Protein AF-A0A7C1I8R1-F1 (afdb_monomer)

Radius of gyration: 15.99 Å; Cα contacts (8 Å, |Δi|>4): 56; chains: 1; bounding box: 46×40×35 Å

Solvent-accessible surface area (backbone atoms only — not comparable to full-atom values): 7154 Å² total; per-residue (Å²): 143,76,69,77,70,74,71,70,69,78,47,71,63,59,55,50,40,50,53,48,47,64,74,45,35,70,62,53,53,51,57,49,49,55,50,52,56,40,43,75,71,72,47,89,55,64,68,57,52,51,51,44,37,73,77,39,46,64,56,42,51,50,54,48,32,64,73,76,33,44,71,62,46,53,52,50,40,58,75,63,65,58,53,71,66,61,52,50,52,52,50,52,51,50,65,76,48,50,90,49,46,66,59,51,51,53,49,55,52,50,54,53,54,53,57,61,59,66,72,76,74,126

pLDDT: mean 86.21, std 16.92, range [40.88, 98.06]

Sequence (122 aa):
MVAEEKERFISKAFLGTLDEFVRDRDAITAEWNEILARYKQGEDVMEDFRAIQIKKPSIFMLIDDIYHKEIELEEKLKVAQVSDEIRSQLQAFKEQFAELADEIDLFVLAEIGLSKTKISGV

Mean predicted aligned error: 6.89 Å

Nearest PDB structures (foldseek):
  5uk8-assembly1_B  TM=2.424E-01  e=5.764E+00  Homo sapiens
  8tgd-assembly1_B  TM=2.408E-01  e=6.465E+00  Homo sapiens
  9gcf-assembly1_B  TM=2.332E-01  e=9.661E+00  Bos taurus
  8v8i-assembly1_B  TM=2.181E-01  e=9.122E+00  Homo sapiens

Secondary structure (DSSP, 8-state):
--STTTTS---HHHHHHHHHHHHTHHHHHHHHHHHHHHHTTT---HHHHHHHHHH-HHHHHHHHHHHH-HHHHHHHHHHTT--HHHHHHHHHHHHHTGGGHHHHHHHHHHHHHHHHHGGG--

Structure (mmCIF, N/CA/C/O backbone):
data_AF-A0A7C1I8R1-F1
#
_entry.id   AF-A0A7C1I8R1-F1
#
loop_
_atom_site.group_PDB
_atom_site.id
_atom_site.type_symbol
_atom_site.label_atom_id
_atom_site.label_alt_id
_atom_site.label_comp_id
_atom_site.label_asym_id
_atom_site.label_entity_id
_atom_site.label_seq_id
_atom_site.pdbx_PDB_ins_code
_atom_site.Cartn_x
_atom_site.Cartn_y
_atom_site.Cartn_z
_atom_site.occupancy
_atom_site.B_iso_or_equiv
_atom_site.auth_seq_id
_atom_site.auth_comp_id
_atom_site.auth_asym_id
_atom_site.auth_atom_id
_atom_site.pdbx_PDB_model_num
ATOM 1 N N . MET A 1 1 ? 33.267 -6.329 -8.666 1.00 43.81 1 MET A N 1
ATOM 2 C CA . MET A 1 1 ? 32.135 -7.265 -8.822 1.00 43.81 1 MET A CA 1
ATOM 3 C C . MET A 1 1 ? 31.242 -7.158 -7.590 1.00 43.81 1 MET A C 1
ATOM 5 O O . MET A 1 1 ? 31.490 -7.899 -6.659 1.00 43.81 1 MET A O 1
ATOM 9 N N . VAL A 1 2 ? 30.313 -6.189 -7.512 1.00 49.84 2 VAL A N 1
ATOM 10 C CA . VAL A 1 2 ? 29.273 -6.160 -6.438 1.00 49.84 2 VAL A CA 1
ATOM 11 C C . VAL A 1 2 ? 27.998 -5.380 -6.841 1.00 49.84 2 VAL A C 1
ATOM 13 O O . VAL A 1 2 ? 26.965 -5.545 -6.210 1.00 49.84 2 VAL A O 1
ATOM 16 N N . ALA A 1 3 ? 28.011 -4.547 -7.893 1.00 45.88 3 ALA A N 1
ATOM 17 C CA . ALA A 1 3 ? 26.798 -3.848 -8.355 1.00 45.88 3 ALA A CA 1
ATOM 18 C C . ALA A 1 3 ? 25.991 -4.649 -9.402 1.00 45.88 3 ALA A C 1
ATOM 20 O O . ALA A 1 3 ? 24.766 -4.643 -9.370 1.00 45.88 3 ALA A O 1
ATOM 21 N N . GLU A 1 4 ? 26.669 -5.401 -10.274 1.00 42.84 4 GLU A N 1
ATOM 22 C CA . GLU A 1 4 ? 26.054 -6.095 -11.423 1.00 42.84 4 GLU A CA 1
ATOM 23 C C . GLU A 1 4 ? 25.248 -7.360 -11.056 1.00 42.84 4 GLU A C 1
ATOM 25 O O . GLU A 1 4 ? 24.499 -7.876 -11.882 1.00 42.84 4 GLU A O 1
ATOM 30 N N . GLU A 1 5 ? 25.360 -7.872 -9.824 1.00 42.06 5 GLU A N 1
ATOM 31 C CA . GLU A 1 5 ? 24.541 -9.006 -9.354 1.00 42.06 5 GLU A CA 1
ATOM 32 C C . GLU A 1 5 ? 23.194 -8.577 -8.754 1.00 42.06 5 GLU A C 1
ATOM 34 O O . GLU A 1 5 ? 22.267 -9.383 -8.736 1.00 42.06 5 GLU A O 1
ATOM 39 N N . LYS A 1 6 ? 23.031 -7.309 -8.342 1.00 44.00 6 LYS A N 1
ATOM 40 C CA . LYS A 1 6 ? 21.729 -6.783 -7.885 1.00 44.00 6 LYS A CA 1
ATOM 41 C C . LYS A 1 6 ? 20.750 -6.521 -9.042 1.00 44.00 6 LYS A C 1
ATOM 43 O O . LYS A 1 6 ? 19.546 -6.486 -8.819 1.00 44.00 6 LYS A O 1
ATOM 48 N N . GLU A 1 7 ? 21.251 -6.364 -10.270 1.00 43.59 7 GLU A N 1
ATOM 49 C CA . GLU A 1 7 ? 20.449 -6.086 -11.476 1.00 43.59 7 GLU A CA 1
ATOM 50 C C . GLU A 1 7 ? 19.743 -7.319 -12.068 1.00 43.59 7 GLU A C 1
ATOM 52 O O . GLU A 1 7 ? 18.857 -7.182 -12.915 1.00 43.59 7 GLU A O 1
ATOM 57 N N . ARG A 1 8 ? 20.088 -8.544 -11.655 1.00 46.19 8 ARG A N 1
ATOM 58 C CA . ARG A 1 8 ? 19.505 -9.758 -12.244 1.00 46.19 8 ARG A CA 1
ATOM 59 C C . ARG A 1 8 ? 18.334 -10.263 -11.406 1.00 46.19 8 ARG A C 1
ATOM 61 O O . ARG A 1 8 ? 18.534 -10.894 -10.378 1.00 46.19 8 ARG A O 1
ATOM 68 N N . PHE A 1 9 ? 17.134 -10.053 -11.948 1.00 51.69 9 PHE A N 1
ATOM 69 C CA . PHE A 1 9 ? 15.808 -10.455 -11.460 1.00 51.69 9 PHE A CA 1
ATOM 70 C C . PHE A 1 9 ? 15.123 -9.487 -10.486 1.00 51.69 9 PHE A C 1
ATOM 72 O O . PHE A 1 9 ? 14.752 -9.851 -9.372 1.00 51.69 9 PHE A O 1
ATOM 79 N N . ILE A 1 10 ? 14.740 -8.307 -10.989 1.00 64.69 10 ILE A N 1
ATOM 80 C CA . ILE A 1 10 ? 13.396 -7.824 -10.636 1.00 64.69 10 ILE A CA 1
ATOM 81 C C . ILE A 1 10 ? 12.426 -8.953 -11.004 1.00 64.69 10 ILE A C 1
ATOM 83 O O . ILE A 1 10 ? 1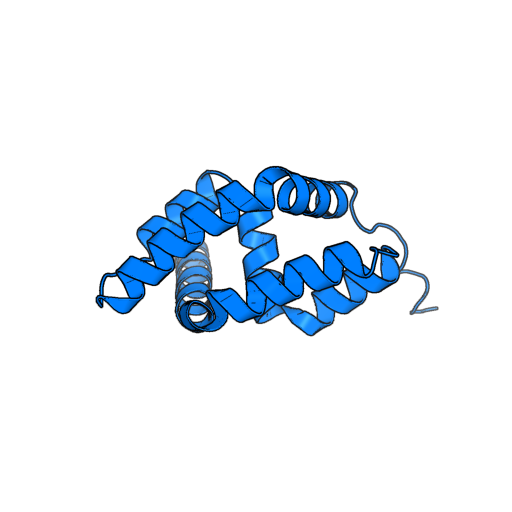2.371 -9.393 -12.157 1.00 64.69 10 ILE A O 1
ATOM 87 N N . SER A 1 11 ? 11.726 -9.499 -10.013 1.00 80.81 11 SER A N 1
ATOM 88 C CA . SER A 1 11 ? 10.877 -10.661 -10.245 1.00 80.81 11 SER A CA 1
ATOM 89 C C . SER A 1 11 ? 9.686 -10.267 -11.123 1.00 80.81 11 SER A C 1
ATOM 91 O O . SER A 1 11 ? 9.085 -9.208 -10.948 1.00 80.81 11 SER A O 1
ATOM 93 N N . LYS A 1 12 ? 9.291 -11.150 -12.050 1.00 84.19 12 LYS A N 1
ATOM 94 C CA . LYS A 1 12 ? 8.025 -10.988 -12.792 1.00 84.19 12 LYS A CA 1
ATOM 95 C C . LYS A 1 12 ? 6.833 -10.819 -11.845 1.00 84.19 12 LYS A C 1
ATOM 97 O O . LYS A 1 12 ? 5.870 -10.156 -12.201 1.00 84.19 12 LYS A O 1
ATOM 102 N N . ALA A 1 13 ? 6.925 -11.406 -10.650 1.00 86.81 13 ALA A N 1
ATOM 103 C CA . ALA A 1 13 ? 5.940 -11.241 -9.594 1.00 86.81 13 ALA A CA 1
ATOM 104 C C . ALA A 1 13 ? 5.839 -9.780 -9.132 1.00 86.81 13 ALA A C 1
ATOM 106 O O . ALA A 1 13 ? 4.737 -9.263 -9.077 1.00 86.81 13 ALA A O 1
ATOM 107 N N . PHE A 1 14 ? 6.960 -9.093 -8.879 1.00 90.31 14 PHE A N 1
ATOM 108 C CA . PHE A 1 14 ? 6.950 -7.682 -8.478 1.00 90.31 14 PHE A CA 1
ATOM 109 C C . PHE A 1 14 ? 6.322 -6.779 -9.545 1.00 90.31 14 PHE A C 1
ATOM 111 O O . PHE A 1 14 ? 5.448 -5.980 -9.225 1.00 90.31 14 PHE A O 1
ATOM 118 N N . LEU A 1 15 ? 6.713 -6.943 -10.813 1.00 91.56 15 LEU A N 1
ATOM 119 C CA . LEU A 1 15 ? 6.114 -6.179 -11.914 1.00 91.56 15 LEU A CA 1
ATOM 120 C C . LEU A 1 15 ? 4.613 -6.466 -12.047 1.00 91.56 15 LEU A C 1
ATOM 122 O O . LEU A 1 15 ? 3.825 -5.539 -12.174 1.00 91.56 15 LEU A O 1
ATOM 126 N N . GLY A 1 16 ? 4.212 -7.735 -11.921 1.00 93.06 16 GLY A N 1
ATOM 127 C CA . GLY A 1 16 ? 2.801 -8.118 -11.913 1.00 93.06 16 GLY A CA 1
ATOM 128 C C . GLY A 1 16 ? 2.013 -7.500 -10.754 1.00 93.06 16 GLY A C 1
ATOM 129 O O . GLY A 1 16 ? 0.864 -7.118 -10.949 1.00 93.06 16 GLY A O 1
ATOM 130 N N . THR A 1 17 ? 2.625 -7.346 -9.576 1.00 94.88 17 THR A N 1
ATOM 131 C CA . THR A 1 17 ? 2.014 -6.642 -8.439 1.00 94.88 17 THR A CA 1
ATOM 132 C C . THR A 1 17 ? 1.817 -5.157 -8.735 1.00 94.88 17 THR A C 1
ATOM 134 O O . THR A 1 17 ? 0.775 -4.614 -8.383 1.00 94.88 17 THR A O 1
ATOM 137 N N . LEU A 1 18 ? 2.780 -4.495 -9.388 1.00 95.44 18 LEU A N 1
ATOM 138 C CA . LEU A 1 18 ? 2.628 -3.095 -9.803 1.00 95.44 18 LEU A CA 1
ATOM 139 C C . LEU A 1 18 ? 1.510 -2.942 -10.839 1.00 95.44 18 LEU A C 1
ATOM 141 O O . LEU A 1 18 ? 0.667 -2.060 -10.698 1.00 95.44 18 LEU A O 1
ATOM 145 N N . ASP A 1 19 ? 1.461 -3.832 -11.831 1.00 94.62 19 ASP A N 1
ATOM 146 C CA . ASP A 1 19 ? 0.397 -3.845 -12.837 1.00 94.62 19 ASP A CA 1
ATOM 147 C C . ASP A 1 19 ? -0.978 -4.082 -12.193 1.00 94.62 19 ASP A C 1
ATOM 149 O O . ASP A 1 19 ? -1.952 -3.420 -12.548 1.00 94.62 19 ASP A O 1
ATOM 153 N N . GLU A 1 20 ? -1.075 -5.002 -11.225 1.00 95.50 20 GLU A N 1
ATOM 154 C CA . GLU A 1 20 ? -2.303 -5.225 -10.456 1.00 95.50 20 GLU A CA 1
ATOM 155 C C . GLU A 1 20 ? -2.681 -3.996 -9.629 1.00 95.50 20 GLU A C 1
ATOM 157 O O . GLU A 1 20 ? -3.847 -3.606 -9.636 1.00 95.50 20 GLU A O 1
ATOM 162 N N . PHE A 1 21 ? -1.718 -3.376 -8.946 1.00 96.19 21 PHE A N 1
ATOM 163 C CA . PHE A 1 21 ? -1.956 -2.177 -8.151 1.00 96.19 21 PHE A CA 1
ATOM 164 C C . PHE A 1 21 ? -2.521 -1.045 -9.010 1.00 96.19 21 PHE A C 1
ATOM 166 O O . PHE A 1 21 ? -3.516 -0.437 -8.634 1.00 96.19 21 PHE A O 1
ATOM 173 N N . VAL A 1 22 ? -1.926 -0.794 -10.179 1.00 95.31 22 VAL A N 1
ATOM 174 C CA . VAL A 1 22 ? -2.377 0.249 -11.110 1.00 95.31 22 VAL A CA 1
ATOM 175 C C . VAL A 1 22 ? -3.749 -0.094 -11.687 1.00 95.31 22 VAL A C 1
ATOM 177 O O . VAL A 1 22 ? -4.635 0.758 -11.722 1.00 95.31 22 VAL A O 1
ATOM 180 N N . ARG A 1 23 ? -3.956 -1.345 -12.116 1.00 96.12 23 ARG A N 1
ATOM 181 C CA . ARG A 1 23 ? -5.227 -1.794 -12.702 1.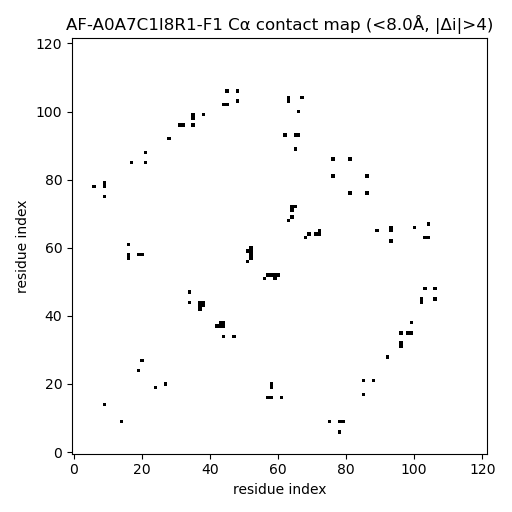00 96.12 23 ARG A CA 1
ATOM 182 C C . ARG A 1 23 ? -6.386 -1.712 -11.710 1.00 96.12 23 ARG A C 1
ATOM 184 O O . ARG A 1 23 ? -7.476 -1.294 -12.087 1.00 96.12 23 ARG A O 1
ATOM 191 N N . ASP A 1 24 ? -6.154 -2.113 -10.465 1.00 95.88 24 ASP A N 1
ATOM 192 C CA . ASP A 1 24 ? -7.183 -2.192 -9.427 1.00 95.88 24 ASP A CA 1
ATOM 193 C C . ASP A 1 24 ? -7.153 -0.962 -8.495 1.00 95.88 24 ASP A C 1
ATOM 195 O O . ASP A 1 24 ? -7.789 -0.970 -7.437 1.00 95.88 24 ASP A O 1
ATOM 199 N N . ARG A 1 25 ? -6.423 0.099 -8.873 1.00 93.75 25 ARG A N 1
ATOM 200 C CA . ARG A 1 25 ? -6.112 1.257 -8.021 1.00 93.75 25 ARG A CA 1
ATOM 201 C C . ARG A 1 25 ? -7.341 1.868 -7.372 1.00 93.75 25 ARG A C 1
ATOM 203 O O . ARG A 1 25 ? -7.317 2.131 -6.173 1.00 93.75 25 ARG A O 1
ATOM 210 N N . ASP A 1 26 ? -8.400 2.096 -8.140 1.00 95.62 26 ASP A N 1
ATOM 211 C CA . ASP A 1 26 ? -9.608 2.752 -7.634 1.00 95.62 26 ASP A CA 1
ATOM 212 C C . ASP A 1 26 ? -10.308 1.897 -6.572 1.00 95.62 26 ASP A C 1
ATOM 214 O O . ASP A 1 26 ? -10.738 2.413 -5.543 1.00 95.62 26 ASP A O 1
ATOM 218 N N . ALA A 1 27 ? -10.362 0.580 -6.783 1.00 96.31 27 ALA A N 1
ATOM 219 C CA . ALA A 1 27 ? -10.952 -0.352 -5.829 1.00 96.31 27 ALA A CA 1
ATOM 220 C C . ALA A 1 27 ? -10.108 -0.457 -4.551 1.00 96.31 27 ALA A C 1
ATOM 222 O O . ALA A 1 27 ? -10.657 -0.414 -3.453 1.00 96.31 27 ALA A O 1
ATOM 223 N N . ILE A 1 28 ? -8.779 -0.540 -4.690 1.00 95.44 28 ILE A N 1
ATOM 224 C CA . ILE A 1 28 ? -7.852 -0.537 -3.550 1.00 95.44 28 ILE A CA 1
ATOM 225 C C . ILE A 1 28 ? -8.005 0.778 -2.775 1.00 95.44 28 ILE A C 1
ATOM 227 O O . ILE A 1 28 ? -8.213 0.768 -1.570 1.00 95.44 28 ILE A O 1
ATOM 231 N N . THR A 1 29 ? -7.982 1.920 -3.460 1.00 95.94 29 THR A N 1
ATOM 232 C CA . THR A 1 29 ? -8.116 3.242 -2.830 1.00 95.94 29 THR A CA 1
ATOM 233 C C . THR A 1 29 ? -9.458 3.391 -2.109 1.00 95.94 29 THR A C 1
ATOM 235 O O . THR A 1 29 ? -9.504 3.965 -1.025 1.00 95.94 29 THR A O 1
ATOM 238 N N . ALA A 1 30 ? -10.552 2.865 -2.668 1.00 97.38 30 ALA A N 1
ATOM 239 C CA . ALA A 1 30 ? -11.856 2.869 -2.008 1.00 97.38 30 ALA A CA 1
ATOM 240 C C . ALA A 1 30 ? -11.854 2.038 -0.712 1.00 97.38 30 ALA A C 1
ATOM 242 O O . ALA A 1 30 ? -12.253 2.553 0.329 1.00 97.38 30 ALA A O 1
ATOM 243 N N . GLU A 1 31 ? -11.335 0.806 -0.756 1.00 96.75 31 GLU A N 1
ATOM 244 C CA . GLU A 1 31 ? -11.222 -0.083 0.415 1.00 96.75 31 GLU A CA 1
ATOM 245 C C . GLU A 1 31 ? -10.371 0.569 1.525 1.00 96.75 31 GLU A C 1
ATOM 247 O O . GLU A 1 31 ? -10.753 0.586 2.694 1.00 96.75 31 GLU A O 1
ATOM 252 N N . TRP A 1 32 ? -9.264 1.221 1.159 1.00 96.94 32 TRP A N 1
ATOM 253 C CA . TRP A 1 32 ? -8.399 1.930 2.106 1.00 96.94 32 TRP A CA 1
ATOM 254 C C . TRP A 1 32 ? -9.005 3.228 2.654 1.00 96.94 32 TRP A C 1
ATOM 256 O O . TRP A 1 32 ? -8.776 3.571 3.813 1.00 96.94 32 TRP A O 1
ATOM 266 N N . ASN A 1 33 ? -9.822 3.939 1.873 1.00 98.06 33 ASN A N 1
ATOM 267 C CA . ASN A 1 33 ? -10.568 5.100 2.367 1.00 98.06 33 ASN A CA 1
ATOM 268 C C . ASN A 1 33 ? -11.581 4.711 3.450 1.00 98.06 33 ASN A C 1
ATOM 270 O O . ASN A 1 33 ? -11.737 5.446 4.424 1.00 98.06 33 ASN A O 1
ATOM 274 N N . GLU A 1 34 ? -12.251 3.567 3.307 1.00 98.00 34 GLU A N 1
ATOM 275 C CA . GLU A 1 34 ? -13.176 3.054 4.325 1.00 98.00 34 GLU A CA 1
ATOM 276 C C . GLU A 1 34 ? -12.445 2.691 5.624 1.00 98.00 34 GLU A C 1
ATOM 278 O O . GLU A 1 34 ? -12.936 2.978 6.718 1.00 98.00 34 GLU A O 1
ATOM 283 N N . ILE A 1 35 ? -11.246 2.114 5.514 1.00 97.75 35 ILE A N 1
ATOM 284 C CA . ILE A 1 35 ? -10.377 1.828 6.664 1.00 97.75 35 ILE A CA 1
ATOM 285 C C . ILE A 1 35 ? -9.932 3.127 7.336 1.00 97.75 35 ILE A C 1
ATOM 287 O O . ILE A 1 35 ? -10.123 3.289 8.539 1.00 97.75 35 ILE A O 1
ATOM 291 N N . LEU A 1 36 ? -9.417 4.090 6.566 1.00 97.81 36 LEU A N 1
ATOM 292 C CA . LEU A 1 36 ? -9.000 5.393 7.088 1.00 97.81 36 LEU A CA 1
ATOM 293 C C . LEU A 1 36 ? -10.155 6.115 7.795 1.00 97.81 36 LEU A C 1
ATOM 295 O O . LEU A 1 36 ? -9.957 6.726 8.843 1.00 97.81 36 LEU A O 1
ATOM 299 N N . ALA A 1 37 ? -11.368 6.043 7.244 1.00 98.00 37 ALA A N 1
ATOM 300 C CA . ALA A 1 37 ? -12.548 6.664 7.835 1.00 98.00 37 ALA A CA 1
ATOM 301 C C . ALA A 1 37 ? -12.932 6.046 9.189 1.00 98.00 37 ALA A C 1
ATOM 303 O O . ALA A 1 37 ? -13.341 6.786 10.086 1.00 98.00 37 ALA A O 1
ATOM 304 N N . ARG A 1 38 ? -12.799 4.724 9.345 1.00 97.81 38 ARG A N 1
ATOM 305 C CA . ARG A 1 38 ? -13.024 4.023 10.622 1.00 97.81 38 ARG A CA 1
ATOM 306 C C . ARG A 1 38 ? -11.914 4.299 11.628 1.00 97.81 38 ARG A C 1
ATOM 308 O O . ARG A 1 38 ? -12.202 4.681 12.759 1.00 97.81 38 ARG A O 1
ATOM 315 N N . TYR A 1 39 ? -10.657 4.241 11.196 1.00 97.62 39 TYR A N 1
ATOM 316 C CA . TYR A 1 39 ? -9.512 4.608 12.031 1.00 97.62 39 TYR A CA 1
ATOM 317 C C . TYR A 1 39 ? -9.653 6.028 12.602 1.00 97.62 39 TYR A C 1
ATOM 319 O O . TYR A 1 39 ? -9.500 6.246 13.802 1.00 97.62 39 TYR A O 1
ATOM 327 N N . LYS A 1 40 ? -10.074 6.998 11.778 1.00 96.56 40 LYS A N 1
ATOM 328 C CA . LYS A 1 40 ? -10.337 8.382 12.218 1.00 96.56 40 LYS A CA 1
ATOM 329 C C . LYS A 1 40 ? -11.471 8.519 13.237 1.00 96.56 40 LYS A C 1
ATOM 331 O O . LYS A 1 40 ? -11.545 9.535 13.925 1.00 96.56 40 LYS A O 1
ATOM 336 N N . GLN A 1 41 ? -12.351 7.527 13.337 1.00 97.25 41 GLN A N 1
ATOM 337 C CA . GLN A 1 41 ? -13.396 7.452 14.362 1.00 97.25 41 GLN A CA 1
ATOM 338 C C . GLN A 1 41 ? -12.909 6.764 15.649 1.00 97.25 41 GLN A C 1
ATOM 340 O O . GLN A 1 41 ? -13.666 6.681 16.615 1.00 97.25 41 GLN A O 1
ATOM 345 N N . GLY A 1 42 ? -11.645 6.328 15.694 1.00 96.06 42 GLY A N 1
ATOM 346 C CA . GLY A 1 42 ? -11.046 5.613 16.819 1.00 96.06 42 GLY A CA 1
ATOM 347 C C . GLY A 1 42 ? -11.353 4.115 16.825 1.00 96.06 42 GLY A C 1
ATOM 348 O O . GLY A 1 42 ? -11.226 3.482 17.871 1.00 96.06 42 GLY A O 1
ATOM 349 N N . GLU A 1 43 ? -11.795 3.557 15.695 1.00 97.00 43 GLU A N 1
ATOM 350 C CA . GLU A 1 43 ? -12.012 2.117 15.554 1.00 97.00 43 GLU A CA 1
ATOM 351 C C . GLU A 1 43 ? -10.691 1.373 15.314 1.00 97.00 43 GLU A C 1
ATOM 353 O O . GLU A 1 43 ? -9.777 1.889 14.668 1.00 97.00 43 GLU A O 1
ATOM 358 N N . ASP A 1 44 ? -10.618 0.139 15.817 1.00 94.56 44 ASP A N 1
ATOM 359 C CA . ASP A 1 44 ? -9.525 -0.791 15.530 1.00 94.56 44 ASP A CA 1
ATOM 360 C C . ASP A 1 44 ? -9.662 -1.344 14.102 1.00 94.56 44 ASP A C 1
ATOM 362 O O . ASP A 1 44 ? -10.721 -1.850 13.724 1.00 94.56 44 ASP A O 1
ATOM 366 N N . VAL A 1 45 ? -8.582 -1.256 13.325 1.00 96.69 45 VAL A N 1
ATOM 367 C CA . VAL A 1 45 ? -8.522 -1.636 11.904 1.00 96.69 45 VAL A CA 1
ATOM 368 C C . VAL A 1 45 ? -7.635 -2.859 11.634 1.00 96.69 45 VAL A C 1
ATOM 370 O O . VAL A 1 45 ? -7.422 -3.238 10.481 1.00 96.69 45 VAL A O 1
ATOM 373 N N . MET A 1 46 ? -7.128 -3.527 12.675 1.00 94.88 46 MET A N 1
ATOM 374 C CA . MET A 1 46 ? -6.203 -4.662 12.527 1.00 94.88 46 MET A CA 1
ATOM 375 C C . MET A 1 46 ? -6.805 -5.830 11.733 1.00 94.88 46 MET A C 1
ATOM 377 O O . MET A 1 46 ? -6.131 -6.449 10.905 1.00 94.88 46 MET A O 1
ATOM 381 N N . GLU A 1 47 ? -8.088 -6.131 11.946 1.00 94.62 47 GLU A N 1
ATOM 382 C CA . GLU A 1 47 ? -8.779 -7.185 11.192 1.00 94.62 47 GLU A CA 1
ATOM 383 C C . GLU A 1 47 ? -9.015 -6.794 9.725 1.00 94.62 47 GLU A C 1
ATOM 385 O O . GLU A 1 47 ? -9.044 -7.668 8.857 1.00 94.62 47 GLU A O 1
ATOM 390 N N . ASP A 1 48 ? -9.099 -5.498 9.413 1.00 96.19 48 ASP A N 1
ATOM 391 C CA . ASP A 1 48 ? -9.192 -5.030 8.030 1.00 96.19 48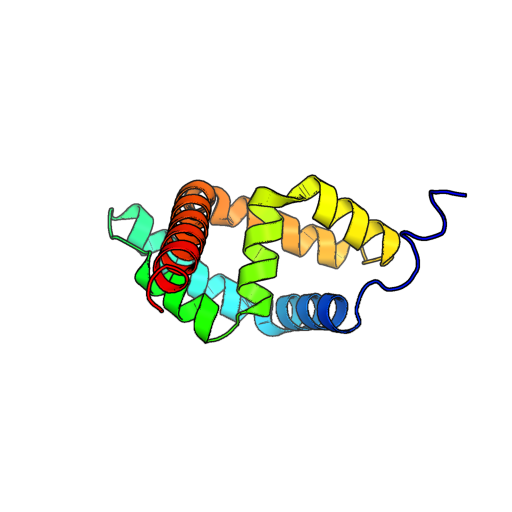 ASP A CA 1
ATOM 392 C C . ASP A 1 48 ? -7.872 -5.242 7.285 1.00 96.19 48 ASP A C 1
ATOM 394 O O . ASP A 1 48 ? -7.859 -5.757 6.164 1.00 96.19 48 ASP A O 1
ATOM 398 N N . PHE A 1 49 ? -6.743 -4.936 7.931 1.00 95.31 49 PHE A N 1
ATOM 399 C CA . PHE A 1 49 ? -5.421 -5.238 7.383 1.00 95.31 49 PHE A CA 1
ATOM 400 C C . PHE A 1 49 ? -5.219 -6.735 7.177 1.00 95.31 49 PHE A C 1
ATOM 402 O O . PHE A 1 49 ? -4.767 -7.149 6.106 1.00 95.31 49 PHE A O 1
ATOM 409 N N . ARG A 1 50 ? -5.641 -7.565 8.138 1.00 94.75 50 ARG A N 1
ATOM 410 C CA . ARG A 1 50 ? -5.630 -9.025 7.988 1.00 94.75 50 ARG A CA 1
ATOM 411 C C . ARG A 1 50 ? -6.474 -9.483 6.803 1.00 94.75 50 ARG A C 1
ATOM 413 O O . ARG A 1 50 ? -6.023 -10.323 6.021 1.00 94.75 50 ARG A O 1
ATOM 420 N N . ALA A 1 51 ? -7.675 -8.934 6.635 1.00 94.94 51 ALA A N 1
ATOM 421 C CA . ALA A 1 51 ? -8.547 -9.272 5.516 1.00 94.94 51 ALA A CA 1
ATOM 422 C C . ALA A 1 51 ? -7.898 -8.921 4.167 1.00 94.94 51 ALA A C 1
ATOM 424 O O . ALA A 1 51 ? -7.894 -9.754 3.254 1.00 94.94 51 ALA A O 1
ATOM 425 N N . ILE A 1 52 ? -7.280 -7.739 4.052 1.00 94.25 52 ILE A N 1
ATOM 426 C CA . ILE A 1 52 ? -6.539 -7.333 2.849 1.00 94.25 52 ILE A CA 1
ATOM 427 C C . ILE A 1 52 ? -5.342 -8.254 2.618 1.00 94.25 52 ILE A C 1
ATOM 429 O O . ILE A 1 52 ? -5.153 -8.724 1.497 1.00 94.25 52 ILE A O 1
ATOM 433 N N . GLN A 1 53 ? -4.556 -8.556 3.651 1.00 93.75 53 GLN A N 1
ATOM 434 C CA . GLN A 1 53 ? -3.389 -9.429 3.545 1.00 93.75 53 GLN A CA 1
AT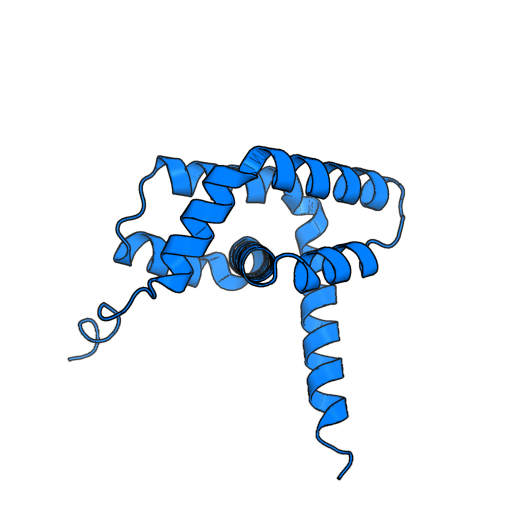OM 435 C C . GLN A 1 53 ? -3.770 -10.830 3.042 1.00 93.75 53 GLN A C 1
ATOM 437 O O . GLN A 1 53 ? -3.066 -11.394 2.207 1.00 93.75 53 GLN A O 1
ATOM 442 N N . ILE A 1 54 ? -4.897 -11.386 3.495 1.00 92.81 54 ILE A N 1
AT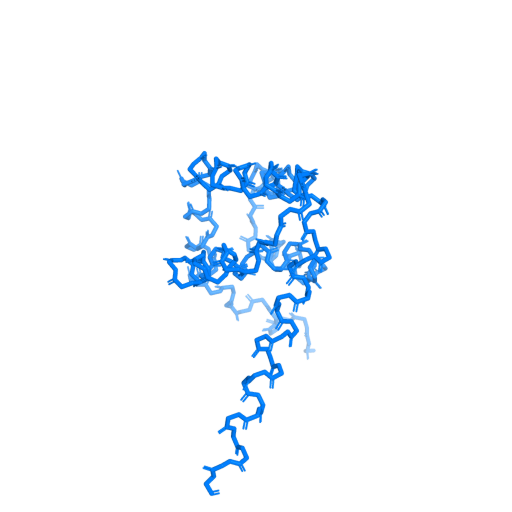OM 443 C CA . ILE A 1 54 ? -5.389 -12.694 3.037 1.00 92.81 54 ILE A CA 1
ATOM 444 C C . ILE A 1 54 ? -5.893 -12.620 1.588 1.00 92.81 54 ILE A C 1
ATOM 446 O O . ILE A 1 54 ? -5.604 -13.506 0.783 1.00 92.81 54 ILE A O 1
ATOM 450 N N . LYS A 1 55 ? -6.653 -11.574 1.248 1.00 93.88 55 LYS A N 1
ATOM 451 C CA . LYS A 1 55 ? -7.302 -11.402 -0.062 1.00 93.88 55 LYS A CA 1
ATOM 452 C C . LYS A 1 55 ? -6.309 -11.024 -1.167 1.00 93.88 55 LYS A C 1
ATOM 454 O O . LYS A 1 55 ? -6.422 -11.519 -2.286 1.00 93.88 55 LYS A O 1
ATOM 459 N N . LYS A 1 56 ? -5.363 -10.134 -0.864 1.00 93.50 56 LYS A N 1
ATOM 460 C CA . LYS A 1 56 ? -4.375 -9.553 -1.786 1.00 93.50 56 LYS A CA 1
ATOM 461 C C . LYS A 1 56 ? -2.991 -9.454 -1.113 1.00 93.50 56 LYS A C 1
ATOM 463 O O . LYS A 1 56 ? -2.483 -8.348 -0.911 1.00 93.50 56 LYS A O 1
ATOM 468 N N . PRO A 1 57 ? -2.334 -10.588 -0.803 1.00 92.38 57 PRO A N 1
ATOM 469 C CA . PRO A 1 57 ? -1.072 -10.602 -0.056 1.00 92.38 57 PRO A CA 1
ATOM 470 C C . PRO A 1 57 ? 0.038 -9.787 -0.726 1.00 92.38 57 PRO A C 1
ATOM 472 O O . PRO A 1 57 ? 0.765 -9.061 -0.056 1.00 92.38 57 PRO A O 1
ATOM 475 N N . SER A 1 58 ? 0.153 -9.856 -2.055 1.00 92.88 58 SER A N 1
ATOM 476 C CA . SER A 1 58 ? 1.180 -9.119 -2.800 1.00 92.88 58 SER A CA 1
ATOM 477 C C . SER A 1 58 ? 0.954 -7.606 -2.795 1.00 92.88 58 SER A C 1
ATOM 479 O O . SER A 1 58 ? 1.922 -6.857 -2.711 1.00 92.88 58 SER A O 1
ATOM 481 N N . ILE A 1 59 ? -0.303 -7.155 -2.836 1.00 94.81 59 ILE A N 1
ATOM 482 C CA . ILE A 1 59 ? -0.645 -5.730 -2.725 1.00 94.81 59 ILE A CA 1
ATOM 483 C C . ILE A 1 59 ? -0.389 -5.239 -1.305 1.00 94.81 59 ILE A C 1
ATOM 485 O O . ILE A 1 59 ? 0.201 -4.180 -1.133 1.00 94.81 59 ILE A 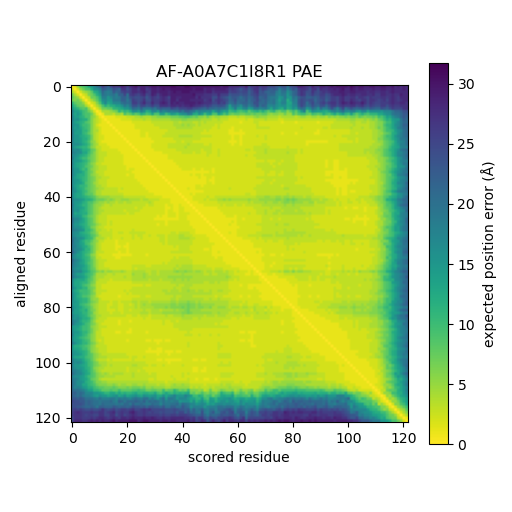O 1
ATOM 489 N N . PHE A 1 60 ? -0.759 -6.024 -0.291 1.00 94.62 60 PHE A N 1
ATOM 490 C CA . PHE A 1 60 ? -0.459 -5.677 1.094 1.00 94.62 60 PHE A CA 1
ATOM 491 C C . PHE A 1 60 ? 1.052 -5.537 1.326 1.00 94.62 60 PHE A C 1
ATOM 493 O O . PHE A 1 60 ? 1.494 -4.552 1.904 1.00 94.62 60 PHE A O 1
ATOM 500 N N . MET A 1 61 ? 1.859 -6.467 0.801 1.00 92.12 61 MET A N 1
ATOM 501 C CA . MET A 1 61 ? 3.323 -6.363 0.852 1.00 92.12 61 MET A CA 1
ATOM 502 C C . MET A 1 61 ? 3.868 -5.132 0.123 1.00 92.12 61 MET A C 1
ATOM 504 O O . MET A 1 61 ? 4.825 -4.529 0.593 1.00 92.12 61 MET A O 1
ATOM 508 N N . LEU A 1 62 ? 3.290 -4.759 -1.024 1.00 95.12 62 LEU A N 1
ATOM 509 C CA . LEU A 1 62 ? 3.682 -3.534 -1.720 1.00 95.12 62 LEU A CA 1
ATOM 510 C C . LEU A 1 62 ? 3.397 -2.303 -0.851 1.00 95.12 62 LEU A C 1
ATOM 512 O O . LEU A 1 62 ? 4.234 -1.413 -0.779 1.00 95.12 62 LEU A O 1
ATOM 516 N N . ILE A 1 63 ? 2.248 -2.269 -0.177 1.00 93.62 63 ILE A N 1
ATOM 517 C CA . ILE A 1 63 ? 1.871 -1.165 0.709 1.00 93.62 63 ILE A CA 1
ATOM 518 C C . ILE A 1 63 ? 2.782 -1.108 1.943 1.00 93.62 63 ILE A C 1
ATOM 520 O O . ILE A 1 63 ? 3.253 -0.029 2.286 1.00 93.62 63 ILE A O 1
ATOM 524 N N . ASP A 1 64 ? 3.114 -2.248 2.551 1.00 92.06 64 ASP A N 1
ATOM 525 C CA . ASP A 1 64 ? 4.142 -2.321 3.600 1.00 92.06 64 ASP A CA 1
ATOM 526 C C . ASP A 1 64 ? 5.486 -1.751 3.116 1.00 92.06 64 ASP A C 1
ATOM 528 O O . ASP A 1 64 ? 6.078 -0.891 3.766 1.00 92.06 64 ASP A O 1
ATOM 532 N N . ASP A 1 65 ? 5.948 -2.167 1.932 1.00 93.19 65 ASP A N 1
ATOM 533 C CA . ASP A 1 65 ? 7.206 -1.686 1.353 1.00 93.19 65 ASP A CA 1
ATOM 534 C C . ASP A 1 65 ? 7.186 -0.164 1.090 1.00 93.19 65 ASP A C 1
ATOM 536 O O . ASP A 1 65 ? 8.217 0.488 1.265 1.00 93.19 65 ASP A O 1
ATOM 540 N N . ILE A 1 66 ? 6.035 0.420 0.725 1.00 93.94 66 ILE A N 1
ATOM 541 C CA . ILE A 1 66 ? 5.864 1.874 0.523 1.00 93.94 66 ILE A CA 1
ATOM 542 C C . ILE A 1 66 ? 6.151 2.667 1.812 1.00 93.94 66 ILE A C 1
ATOM 544 O O . ILE A 1 66 ? 6.745 3.752 1.750 1.00 93.94 66 ILE A O 1
ATOM 548 N N . TYR A 1 67 ? 5.740 2.142 2.969 1.00 91.06 67 TYR A N 1
ATOM 549 C CA . TYR A 1 67 ? 5.888 2.819 4.260 1.00 91.06 67 TYR A CA 1
ATOM 550 C C . TYR A 1 67 ? 7.192 2.464 4.980 1.00 91.06 67 TYR A C 1
ATOM 552 O O . TYR A 1 67 ? 7.839 3.351 5.534 1.00 91.06 67 TYR A O 1
ATOM 560 N N . HIS A 1 68 ? 7.624 1.202 4.926 1.00 87.88 68 HIS A N 1
ATOM 561 C CA . HIS A 1 68 ? 8.699 0.690 5.786 1.00 87.88 68 HIS A CA 1
ATOM 562 C C . HIS A 1 68 ? 9.986 0.334 5.041 1.00 87.88 68 HIS A C 1
ATOM 564 O O . HIS A 1 68 ? 11.041 0.202 5.664 1.00 87.88 68 HIS A O 1
ATOM 570 N N . LYS A 1 69 ? 9.937 0.195 3.709 1.00 90.44 69 LYS A N 1
ATOM 571 C CA . LYS A 1 69 ? 11.105 -0.140 2.876 1.00 90.44 69 LYS A CA 1
ATOM 572 C C . LYS A 1 69 ? 11.285 0.815 1.701 1.00 90.44 69 LYS A C 1
ATOM 574 O O . LYS A 1 69 ? 11.779 0.411 0.653 1.00 90.44 69 LYS A O 1
ATOM 579 N N . GLU A 1 70 ? 10.942 2.090 1.883 1.00 90.12 70 GLU A N 1
ATOM 580 C CA . GLU A 1 70 ? 10.946 3.112 0.826 1.00 90.12 70 GLU A CA 1
ATOM 581 C C . GLU A 1 70 ? 12.248 3.143 0.012 1.00 90.12 70 GLU A C 1
ATOM 583 O O . GLU A 1 70 ? 12.207 3.133 -1.214 1.00 90.12 70 GLU A O 1
ATOM 588 N N . ILE A 1 71 ? 13.411 3.106 0.674 1.00 89.94 71 ILE A N 1
ATOM 589 C CA . ILE A 1 71 ? 14.713 3.118 -0.014 1.00 89.94 71 ILE A CA 1
ATOM 590 C C . ILE A 1 71 ? 14.875 1.877 -0.905 1.00 89.94 71 ILE A C 1
ATOM 592 O O . ILE A 1 71 ? 15.296 1.986 -2.056 1.00 89.94 71 ILE A O 1
ATOM 596 N N . GLU A 1 72 ? 14.525 0.694 -0.394 1.00 90.94 72 GLU A N 1
ATOM 597 C CA . GLU A 1 72 ? 14.611 -0.551 -1.161 1.00 90.94 72 GLU A CA 1
ATOM 598 C C . GLU A 1 72 ? 13.594 -0.580 -2.305 1.00 90.94 72 GLU A C 1
ATOM 600 O O . GLU A 1 72 ? 13.901 -1.074 -3.391 1.00 90.94 72 GLU A O 1
ATOM 605 N N . LEU A 1 73 ? 12.386 -0.058 -2.078 1.00 92.25 73 LEU A N 1
ATOM 606 C CA . LEU A 1 73 ? 11.352 0.060 -3.097 1.00 92.25 73 LEU A CA 1
ATOM 607 C C . LEU A 1 73 ? 11.808 0.999 -4.218 1.00 92.25 73 LEU A C 1
ATOM 609 O O . LEU A 1 73 ? 11.738 0.616 -5.383 1.00 92.25 73 LEU A O 1
ATOM 613 N N . GLU A 1 74 ? 12.355 2.170 -3.898 1.00 91.56 74 GLU A N 1
ATOM 614 C CA . GLU A 1 74 ? 12.873 3.112 -4.894 1.00 91.56 74 GLU A CA 1
ATOM 615 C C . GLU A 1 74 ? 14.038 2.532 -5.706 1.00 91.56 74 GLU A C 1
ATOM 617 O O . GLU A 1 74 ? 14.073 2.673 -6.936 1.00 91.56 74 GLU A O 1
ATOM 622 N N . GLU A 1 75 ? 14.961 1.810 -5.057 1.00 91.06 75 GLU A N 1
ATOM 623 C CA . GLU A 1 75 ? 16.010 1.060 -5.756 1.00 91.06 75 GLU A CA 1
ATOM 624 C C . GLU A 1 75 ? 15.406 0.028 -6.722 1.00 91.06 75 GLU A C 1
ATOM 626 O O . GLU A 1 75 ? 15.796 -0.014 -7.894 1.00 91.06 75 GLU A O 1
ATOM 631 N N . LYS A 1 76 ? 14.415 -0.760 -6.276 1.00 90.75 76 LYS A N 1
ATOM 632 C CA . LYS A 1 76 ? 13.722 -1.751 -7.119 1.00 90.75 76 LYS A CA 1
ATOM 633 C C . LYS A 1 76 ? 13.021 -1.090 -8.304 1.00 90.75 76 LYS A C 1
ATOM 635 O O . LYS A 1 76 ? 13.198 -1.539 -9.433 1.00 90.75 76 LYS A O 1
ATOM 640 N N . LEU A 1 77 ? 12.267 -0.013 -8.081 1.00 92.94 77 LEU A N 1
ATOM 641 C CA . LEU A 1 77 ? 11.565 0.722 -9.137 1.00 92.94 77 LEU A CA 1
ATOM 642 C C . LEU A 1 77 ? 12.552 1.287 -10.166 1.00 92.94 77 LEU A C 1
ATOM 644 O O . LEU A 1 77 ? 12.291 1.246 -11.371 1.00 92.94 77 LEU A O 1
ATOM 648 N N . LYS A 1 78 ? 13.706 1.803 -9.711 1.00 90.94 78 LYS A N 1
ATOM 649 C CA . LYS A 1 78 ? 14.788 2.316 -10.570 1.00 90.94 78 LYS A CA 1
ATOM 650 C C . LYS A 1 78 ? 15.416 1.225 -11.422 1.00 90.94 78 LYS A C 1
ATOM 652 O O . LYS A 1 78 ? 15.513 1.405 -12.633 1.00 90.94 78 LYS A O 1
ATOM 657 N N . VAL A 1 79 ? 15.795 0.101 -10.822 1.00 89.38 79 VAL A N 1
ATOM 658 C CA . VAL A 1 79 ? 16.366 -1.039 -11.555 1.00 89.38 79 VAL A CA 1
ATOM 659 C C . VAL A 1 79 ? 15.350 -1.615 -12.547 1.00 89.38 79 VAL A C 1
ATOM 661 O O . VAL A 1 79 ? 15.704 -1.950 -13.675 1.00 89.38 79 VAL A O 1
ATOM 664 N N . ALA A 1 80 ? 14.075 -1.666 -12.163 1.00 88.00 80 ALA A N 1
ATOM 665 C CA . ALA A 1 80 ? 12.973 -2.118 -13.006 1.00 88.00 80 ALA A CA 1
ATOM 666 C C . ALA A 1 80 ? 12.595 -1.147 -14.137 1.00 88.00 80 ALA A C 1
ATOM 668 O O . ALA A 1 80 ? 11.768 -1.505 -14.972 1.00 88.00 80 ALA A O 1
ATOM 669 N N . GLN A 1 81 ? 13.168 0.064 -14.164 1.00 91.06 81 GLN A N 1
ATOM 670 C CA . GLN A 1 81 ? 12.811 1.130 -15.108 1.00 91.06 81 GLN A CA 1
ATOM 671 C C . GLN A 1 81 ? 11.300 1.426 -15.123 1.00 91.06 81 GLN A C 1
ATOM 673 O O . GLN A 1 81 ? 10.713 1.706 -16.167 1.00 91.06 81 GLN A O 1
ATOM 678 N N . VAL A 1 82 ? 10.664 1.358 -13.948 1.00 92.94 82 VAL A N 1
ATOM 679 C CA . VAL A 1 82 ? 9.242 1.682 -13.786 1.00 92.94 82 VAL A CA 1
ATOM 680 C C . VAL A 1 82 ? 9.022 3.164 -14.078 1.00 92.94 82 VAL A C 1
ATOM 682 O O . VAL A 1 82 ? 9.799 4.010 -13.618 1.00 92.94 82 VAL A O 1
ATOM 685 N N . SER A 1 83 ? 7.965 3.459 -14.837 1.00 93.94 83 SER A N 1
ATOM 686 C CA . SER A 1 83 ? 7.627 4.810 -15.280 1.00 93.94 83 SER A CA 1
ATOM 687 C C . SER A 1 83 ? 7.317 5.753 -14.117 1.00 93.94 83 SER A C 1
ATOM 689 O O . SER A 1 83 ? 6.797 5.347 -13.074 1.00 93.94 83 SER A O 1
ATOM 691 N N . ASP A 1 84 ? 7.576 7.044 -14.335 1.00 93.62 84 ASP A N 1
ATOM 692 C CA . ASP A 1 84 ? 7.271 8.105 -13.367 1.00 93.62 84 ASP A CA 1
ATOM 693 C C . ASP A 1 84 ? 5.778 8.187 -13.037 1.00 93.62 84 ASP A C 1
ATOM 695 O O . ASP A 1 84 ? 5.406 8.590 -11.938 1.00 93.62 84 ASP A O 1
ATOM 699 N N . GLU A 1 85 ? 4.913 7.751 -13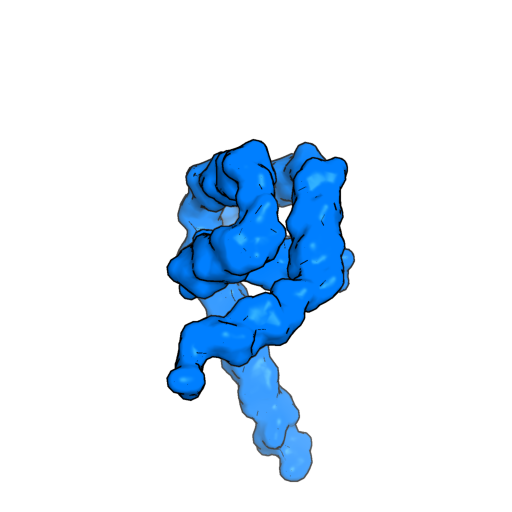.954 1.00 94.31 85 GLU A N 1
ATOM 700 C CA . GLU A 1 85 ? 3.475 7.659 -13.721 1.00 94.31 85 GLU A CA 1
ATOM 701 C C . GLU A 1 85 ? 3.146 6.668 -12.598 1.00 94.31 85 GLU A C 1
ATOM 703 O O . GLU A 1 85 ? 2.464 7.030 -11.641 1.00 94.31 85 GLU A O 1
ATOM 708 N N . ILE A 1 86 ? 3.668 5.439 -12.667 1.00 94.31 86 ILE A N 1
ATOM 709 C CA . ILE A 1 86 ? 3.419 4.414 -11.642 1.00 94.31 86 ILE A CA 1
ATOM 710 C C . ILE A 1 86 ? 4.037 4.847 -10.310 1.00 94.31 86 ILE A C 1
ATOM 712 O O . ILE A 1 86 ? 3.392 4.734 -9.269 1.00 94.31 86 ILE A O 1
ATOM 716 N N . ARG A 1 87 ? 5.248 5.420 -10.335 1.00 94.81 87 ARG A N 1
ATOM 717 C CA . ARG A 1 87 ? 5.892 5.986 -9.136 1.00 94.81 87 ARG A CA 1
ATOM 718 C C . ARG A 1 87 ? 5.023 7.055 -8.481 1.00 94.81 87 ARG A C 1
ATOM 720 O O . ARG A 1 87 ? 4.804 7.016 -7.276 1.00 94.81 87 ARG A O 1
ATOM 727 N N . SER A 1 88 ? 4.474 7.965 -9.284 1.00 94.94 88 SER A N 1
ATOM 728 C CA . SER A 1 88 ? 3.585 9.025 -8.802 1.00 94.94 88 SER A CA 1
ATOM 729 C C . SER A 1 88 ? 2.304 8.459 -8.190 1.00 94.94 88 SER A C 1
ATOM 731 O O . SER A 1 88 ? 1.812 8.993 -7.202 1.00 94.94 88 SER A O 1
ATOM 733 N N . GLN A 1 89 ? 1.765 7.363 -8.732 1.00 95.12 89 GLN A N 1
ATOM 734 C CA . GLN A 1 89 ? 0.590 6.700 -8.161 1.00 95.12 89 GLN A CA 1
ATOM 735 C C . GLN A 1 89 ? 0.886 6.037 -6.809 1.00 95.12 89 GLN A C 1
ATOM 737 O O . GLN A 1 89 ? 0.059 6.146 -5.904 1.00 95.12 89 GLN A O 1
ATOM 742 N N . LEU A 1 90 ? 2.048 5.391 -6.656 1.00 96.12 90 LEU A N 1
ATOM 743 C CA . LEU A 1 90 ? 2.491 4.826 -5.374 1.00 96.12 90 LEU A CA 1
ATOM 744 C C . LEU A 1 90 ? 2.707 5.932 -4.335 1.00 96.12 90 LEU A C 1
ATOM 746 O O . LEU A 1 90 ? 2.232 5.817 -3.208 1.00 96.12 90 LEU A O 1
ATOM 750 N N . GLN A 1 91 ? 3.348 7.033 -4.734 1.00 95.44 91 GLN A N 1
ATOM 751 C CA . GLN A 1 91 ? 3.566 8.188 -3.866 1.00 95.44 91 GLN A CA 1
ATOM 752 C C . GLN A 1 91 ? 2.245 8.847 -3.446 1.00 95.44 91 GLN A C 1
ATOM 754 O O . GLN A 1 91 ? 2.044 9.134 -2.270 1.00 95.44 91 GLN A O 1
ATOM 759 N N . ALA A 1 92 ? 1.305 9.028 -4.376 1.00 96.12 92 ALA A N 1
ATOM 760 C CA . ALA A 1 92 ? -0.010 9.581 -4.060 1.00 96.12 92 ALA A CA 1
ATOM 761 C C . ALA A 1 92 ? -0.784 8.692 -3.073 1.00 96.12 92 ALA A C 1
ATOM 763 O O . ALA A 1 92 ? -1.435 9.200 -2.164 1.00 96.12 92 ALA A O 1
ATOM 764 N N . PHE A 1 93 ? -0.690 7.366 -3.224 1.00 96.31 93 PHE A N 1
ATOM 765 C CA . PHE A 1 93 ? -1.276 6.425 -2.271 1.00 96.31 93 PHE A CA 1
ATOM 766 C C . PHE A 1 93 ? -0.626 6.560 -0.888 1.00 96.31 93 PHE A C 1
ATOM 768 O O . PHE A 1 93 ? -1.333 6.689 0.111 1.00 96.31 93 PHE A O 1
ATOM 775 N N . LYS A 1 94 ? 0.713 6.609 -0.839 1.00 95.50 94 LYS A N 1
ATOM 776 C CA . LYS A 1 94 ? 1.481 6.807 0.396 1.00 95.50 94 LYS A CA 1
ATOM 777 C C . LYS A 1 94 ? 1.008 8.037 1.162 1.00 95.50 94 LYS A C 1
ATOM 779 O O . LYS A 1 94 ? 0.711 7.942 2.350 1.00 95.50 94 LYS A O 1
ATOM 784 N N . GLU A 1 95 ? 0.941 9.173 0.473 1.00 96.88 95 GLU A N 1
ATOM 785 C CA . GLU A 1 95 ? 0.548 10.463 1.044 1.00 96.88 95 GLU A CA 1
ATOM 786 C C . GLU A 1 95 ? -0.898 10.451 1.539 1.00 96.88 95 GLU A C 1
ATOM 788 O O . GLU A 1 95 ? -1.177 10.937 2.633 1.00 96.88 95 GLU A O 1
ATOM 793 N N . GLN A 1 96 ? -1.813 9.858 0.767 1.00 96.94 96 GLN A N 1
ATOM 794 C CA . GLN A 1 96 ? -3.230 9.797 1.118 1.00 96.94 96 GLN A CA 1
ATOM 795 C C . GLN A 1 96 ? -3.495 8.973 2.385 1.00 96.94 96 GLN A C 1
ATOM 797 O O . GLN A 1 96 ? -4.371 9.333 3.172 1.00 96.94 96 GLN A O 1
ATOM 802 N N . PHE A 1 97 ? -2.746 7.888 2.592 1.00 97.12 97 PHE A N 1
ATOM 803 C CA . PHE A 1 97 ? -2.958 6.955 3.704 1.00 97.12 97 PHE A CA 1
ATOM 804 C C . PHE A 1 97 ? -1.861 7.014 4.774 1.00 97.12 97 PHE A C 1
ATOM 806 O O . PHE A 1 97 ? -1.764 6.115 5.603 1.00 97.12 97 PHE A O 1
ATOM 813 N N . ALA A 1 98 ? -1.060 8.086 4.804 1.00 95.94 98 ALA A N 1
ATOM 814 C CA . ALA A 1 98 ? 0.057 8.244 5.740 1.00 95.94 98 ALA A CA 1
ATOM 815 C C . ALA A 1 98 ? -0.348 8.115 7.220 1.00 95.94 98 ALA A C 1
ATOM 817 O O . ALA A 1 98 ? 0.440 7.640 8.029 1.00 95.94 98 ALA A O 1
ATOM 818 N N . GLU A 1 99 ? -1.583 8.484 7.573 1.00 95.44 99 GLU A N 1
ATOM 819 C CA . GLU A 1 99 ? -2.113 8.348 8.938 1.00 95.44 99 GLU A CA 1
ATOM 820 C C . GLU A 1 99 ? -2.266 6.886 9.399 1.00 95.44 99 GLU A C 1
ATOM 822 O O . GLU A 1 99 ? -2.347 6.646 10.599 1.00 95.44 99 GLU A O 1
ATOM 827 N N . LEU A 1 100 ? -2.301 5.921 8.473 1.00 96.31 100 LEU A N 1
ATOM 828 C CA . LEU A 1 100 ? -2.375 4.488 8.778 1.00 96.31 100 LEU A CA 1
ATOM 829 C C . LEU A 1 100 ? -0.994 3.831 8.905 1.00 96.31 100 LEU A C 1
ATOM 831 O O . LEU A 1 100 ? -0.930 2.653 9.240 1.00 96.31 100 LEU A O 1
ATOM 835 N N . ALA A 1 101 ? 0.101 4.549 8.630 1.00 94.06 101 ALA A N 1
ATOM 836 C CA . ALA A 1 101 ? 1.442 3.964 8.569 1.00 94.06 101 ALA A CA 1
ATOM 837 C C . ALA A 1 101 ? 1.839 3.257 9.877 1.00 94.06 101 ALA A C 1
ATOM 839 O O . ALA A 1 101 ? 2.258 2.102 9.838 1.00 94.06 101 ALA A O 1
ATOM 840 N N . ASP A 1 102 ? 1.625 3.911 11.022 1.00 92.94 102 ASP A N 1
ATOM 841 C CA . ASP A 1 102 ? 1.953 3.349 12.339 1.00 92.94 102 ASP A CA 1
ATOM 842 C C . ASP A 1 102 ? 1.142 2.072 12.630 1.00 92.94 102 ASP A C 1
ATOM 844 O O . ASP A 1 102 ? 1.674 1.093 13.150 1.00 92.94 102 ASP A O 1
ATOM 848 N N . GLU A 1 103 ? -0.135 2.037 12.238 1.00 94.12 103 GLU A N 1
ATOM 849 C CA . GLU A 1 103 ? -0.989 0.860 12.434 1.00 94.12 103 GLU A CA 1
ATOM 850 C C . GLU A 1 103 ? -0.581 -0.309 11.521 1.00 94.12 103 GLU A C 1
ATOM 852 O O . GLU A 1 103 ? -0.661 -1.472 11.922 1.00 94.12 103 GLU A O 1
ATOM 857 N N . ILE A 1 104 ? -0.091 -0.024 10.308 1.00 93.44 104 ILE A N 1
ATOM 858 C CA . ILE A 1 104 ? 0.474 -1.046 9.414 1.00 93.44 104 ILE A CA 1
ATOM 859 C C . ILE A 1 104 ? 1.751 -1.639 10.027 1.00 93.44 104 ILE A C 1
ATOM 861 O O . ILE A 1 104 ? 1.916 -2.861 9.994 1.00 93.44 104 ILE A O 1
ATOM 865 N N . ASP A 1 105 ? 2.632 -0.817 10.612 1.00 89.94 105 ASP A N 1
ATOM 866 C CA . ASP A 1 105 ? 3.846 -1.299 11.294 1.00 89.94 105 ASP A CA 1
ATOM 867 C C . ASP A 1 105 ? 3.485 -2.231 12.456 1.00 89.94 105 ASP A C 1
ATOM 869 O O . ASP A 1 105 ? 3.956 -3.370 12.535 1.00 89.94 105 ASP A O 1
ATOM 873 N N . LEU A 1 106 ? 2.566 -1.788 13.322 1.00 92.12 106 LEU A N 1
ATOM 874 C CA . LEU A 1 106 ? 2.077 -2.582 14.448 1.00 92.12 106 LEU A CA 1
ATOM 875 C C . LEU A 1 106 ? 1.492 -3.922 13.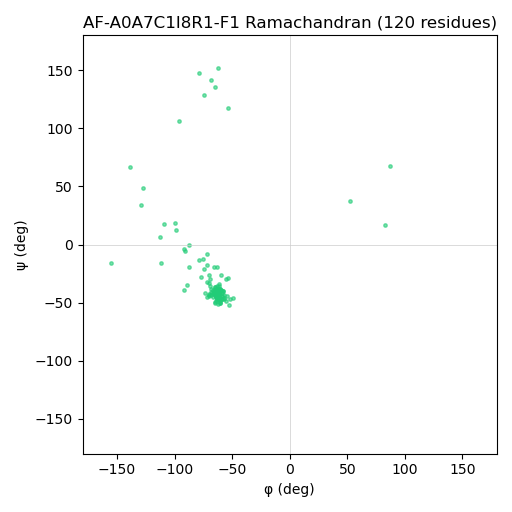989 1.00 92.12 106 LEU A C 1
ATOM 877 O O . LEU A 1 106 ? 1.798 -4.963 14.580 1.00 92.12 106 LEU A O 1
ATOM 881 N N . PHE A 1 107 ? 0.702 -3.914 12.914 1.00 93.25 107 PHE A N 1
ATOM 882 C CA . PHE A 1 107 ? 0.136 -5.123 12.329 1.00 93.25 107 PHE A CA 1
ATOM 883 C C . PHE A 1 107 ? 1.221 -6.098 11.846 1.00 93.25 107 PHE A C 1
ATOM 885 O O . PHE A 1 107 ? 1.212 -7.281 12.206 1.00 93.25 107 PHE A O 1
ATOM 892 N N . VAL A 1 108 ? 2.191 -5.619 11.061 1.00 88.44 108 VAL A N 1
ATOM 893 C CA . VAL A 1 108 ? 3.270 -6.459 10.515 1.00 88.44 108 VAL A CA 1
ATOM 894 C C . VAL A 1 108 ? 4.158 -7.008 11.635 1.00 88.44 108 VAL A C 1
ATOM 896 O O . VAL A 1 108 ? 4.505 -8.195 11.629 1.00 88.44 108 VAL A O 1
ATOM 899 N N . LEU A 1 109 ? 4.479 -6.193 12.642 1.00 87.31 109 LEU A N 1
ATOM 900 C CA . LEU A 1 109 ? 5.224 -6.623 13.826 1.00 87.31 109 LEU A CA 1
ATOM 901 C C . LEU A 1 109 ? 4.478 -7.711 14.609 1.00 87.31 109 LEU A C 1
ATOM 903 O O . LEU A 1 109 ? 5.097 -8.704 15.017 1.00 87.31 109 LEU A O 1
ATOM 907 N N . ALA A 1 110 ? 3.163 -7.563 14.790 1.00 86.38 110 ALA A N 1
ATOM 908 C CA . ALA A 1 110 ? 2.329 -8.562 15.451 1.00 86.38 110 ALA A CA 1
ATOM 909 C C . ALA A 1 110 ? 2.343 -9.900 14.692 1.00 86.38 110 ALA A C 1
ATOM 911 O O . ALA A 1 110 ? 2.575 -10.947 15.300 1.00 86.38 110 ALA A O 1
ATOM 912 N N . GLU A 1 111 ? 2.197 -9.888 13.366 1.00 78.88 111 GLU A N 1
ATOM 913 C CA . GLU A 1 111 ? 2.236 -11.101 12.535 1.00 78.88 111 GLU A CA 1
ATOM 914 C C . GLU A 1 111 ? 3.616 -11.791 12.555 1.00 78.88 111 GLU A C 1
ATOM 916 O O . GLU A 1 111 ? 3.708 -13.025 12.621 1.00 78.88 111 GLU A O 1
ATOM 921 N N . ILE A 1 112 ? 4.713 -11.027 12.595 1.00 72.12 112 ILE A N 1
ATOM 922 C CA . ILE A 1 112 ? 6.068 -11.580 12.770 1.00 72.12 112 ILE A CA 1
ATOM 923 C C . ILE A 1 112 ? 6.224 -12.211 14.166 1.00 72.12 112 ILE A C 1
ATOM 925 O O . ILE A 1 112 ? 6.792 -13.303 14.296 1.00 72.12 112 ILE A O 1
ATOM 929 N N . GLY A 1 113 ? 5.718 -11.558 15.216 1.00 61.41 113 GLY A N 1
ATOM 930 C CA . GLY A 1 113 ? 5.728 -12.075 16.589 1.00 61.41 113 GLY A CA 1
ATOM 931 C C . GLY A 1 113 ? 4.913 -13.365 16.749 1.00 61.41 113 GLY A C 1
ATOM 932 O O . GLY A 1 113 ? 5.372 -14.331 17.369 1.00 61.41 113 GLY A O 1
ATOM 933 N N . LEU A 1 114 ? 3.744 -13.434 16.111 1.00 59.34 114 LEU A N 1
ATOM 934 C CA . LEU A 1 114 ? 2.895 -14.628 16.059 1.00 59.34 114 LEU A CA 1
ATOM 935 C C . LEU A 1 114 ? 3.560 -15.768 15.274 1.00 59.34 114 LEU A C 1
ATOM 937 O O . LEU A 1 114 ? 3.515 -16.927 15.700 1.00 59.34 114 LEU A O 1
ATOM 941 N N . SER A 1 115 ? 4.251 -15.443 14.178 1.00 57.03 115 SER A N 1
ATOM 942 C CA . SER A 1 115 ? 4.994 -16.415 13.371 1.00 57.03 115 SER A CA 1
ATOM 943 C C . SER A 1 115 ? 6.144 -17.056 14.149 1.00 57.03 115 SER A C 1
ATOM 945 O O . SER A 1 115 ? 6.326 -18.267 14.064 1.00 57.03 115 SER A O 1
ATOM 947 N N . LYS A 1 116 ? 6.879 -16.291 14.971 1.00 51.03 116 LYS A N 1
ATOM 948 C CA . LYS A 1 116 ? 7.969 -16.818 15.820 1.00 51.03 116 LYS A CA 1
ATOM 949 C C . LYS A 1 116 ? 7.469 -17.701 16.967 1.00 51.03 116 LYS A C 1
ATOM 951 O O . LYS A 1 116 ? 8.160 -18.635 17.365 1.00 51.03 116 LYS A O 1
ATOM 956 N N . THR A 1 117 ? 6.262 -17.449 17.467 1.00 48.97 117 THR A N 1
ATOM 957 C CA . THR A 1 117 ? 5.688 -18.201 18.595 1.00 48.97 117 THR A CA 1
ATOM 958 C C . THR A 1 117 ? 5.176 -19.585 18.170 1.00 48.97 117 THR A C 1
ATOM 960 O O . THR A 1 117 ? 5.233 -20.532 18.951 1.00 48.97 117 THR A O 1
ATOM 963 N N . LYS A 1 118 ? 4.761 -19.758 16.905 1.00 46.56 118 LYS A N 1
ATOM 964 C CA . LYS A 1 118 ? 4.336 -21.066 16.364 1.00 46.56 118 LYS A CA 1
ATOM 965 C C . LYS A 1 118 ? 5.475 -22.071 16.136 1.00 46.56 118 LYS A C 1
ATOM 967 O O . LYS A 1 118 ? 5.196 -23.259 16.029 1.00 46.56 118 LYS A O 1
ATOM 972 N N . ILE A 1 119 ? 6.737 -21.634 16.079 1.00 51.84 119 ILE A N 1
ATOM 973 C CA . ILE A 1 119 ? 7.891 -22.509 15.771 1.00 51.84 119 ILE A CA 1
ATOM 974 C C . ILE A 1 119 ? 8.547 -23.095 17.036 1.00 51.84 119 ILE A C 1
ATOM 976 O O . ILE A 1 119 ? 9.440 -23.925 16.933 1.00 51.84 119 ILE A O 1
ATOM 980 N N . SER A 1 120 ? 8.095 -22.712 18.236 1.00 45.78 120 SER A N 1
ATOM 981 C CA . SER A 1 120 ? 8.629 -23.233 19.508 1.00 45.78 120 SER A CA 1
ATOM 982 C C . SER A 1 120 ? 7.761 -24.335 20.136 1.00 45.78 120 SER A C 1
ATOM 984 O O . SER A 1 120 ? 7.86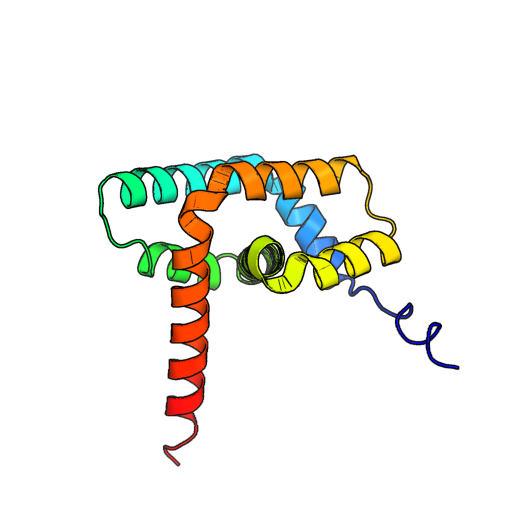7 -24.597 21.333 1.00 45.78 120 SER A O 1
ATOM 986 N N . GLY A 1 121 ? 6.885 -24.959 19.345 1.00 50.84 121 GLY A N 1
ATOM 987 C CA . GLY A 1 121 ? 5.924 -25.963 19.798 1.00 50.84 121 GLY A CA 1
ATOM 988 C C . GLY A 1 121 ? 5.966 -27.264 19.003 1.00 50.84 121 GLY A C 1
ATOM 989 O O . GLY A 1 121 ? 4.906 -27.715 18.581 1.00 50.84 121 GLY A O 1
ATOM 990 N N . VAL A 1 122 ? 7.156 -27.838 18.787 1.00 40.88 122 VAL A N 1
ATOM 991 C CA . VAL A 1 122 ? 7.363 -29.274 18.503 1.00 40.88 122 VAL A CA 1
ATOM 992 C C . VAL A 1 122 ? 8.663 -29.726 19.155 1.00 40.88 122 VAL A C 1
ATOM 994 O O . VAL A 1 122 ? 9.687 -29.045 18.927 1.00 40.88 122 VAL A O 1
#

Foldseek 3Di:
DPPVVVLPDPDPLLVVLLVVCVVCVVVVLVLLVVLVVCVVVVDDCLVVLVVCCVVPVSNSVLLLCLQPVVVVVVVSCVSVVPDPVSVVSSVVSCVVNVVCSVVSVVSVVVVVVVVVVVVVPD